Protein AF-A0A0H5CN24-F1 (afdb_monomer_lite)

Radius of gyration: 17.2 Å; chains: 1; bounding box: 58×34×49 Å

Structure (mmCIF, N/CA/C/O backbone):
data_AF-A0A0H5CN24-F1
#
_entry.id   AF-A0A0H5CN24-F1
#
loop_
_atom_site.group_PDB
_atom_site.id
_atom_site.type_symbol
_atom_site.label_atom_id
_atom_site.label_alt_id
_atom_site.label_comp_id
_atom_site.label_asym_id
_atom_site.label_entity_id
_atom_site.label_seq_id
_atom_site.pdbx_PDB_ins_code
_atom_site.Cartn_x
_atom_site.Cartn_y
_atom_site.Cartn_z
_atom_site.occupancy
_atom_site.B_iso_or_equiv
_atom_site.auth_seq_id
_atom_site.auth_comp_id
_atom_site.auth_asym_id
_atom_site.auth_atom_id
_atom_site.pdbx_PDB_model_num
ATOM 1 N N . MET A 1 1 ? -4.638 8.173 32.001 1.00 36.94 1 MET A N 1
ATOM 2 C CA . MET A 1 1 ? -4.309 8.689 30.655 1.00 36.94 1 MET A CA 1
ATOM 3 C C . MET A 1 1 ? -3.262 7.759 30.070 1.00 36.94 1 MET A C 1
ATOM 5 O O . MET A 1 1 ? -2.132 7.787 30.531 1.00 36.94 1 MET A O 1
ATOM 9 N N . THR A 1 2 ? -3.657 6.856 29.175 1.00 41.00 2 THR A N 1
ATOM 10 C CA . THR A 1 2 ? -2.776 5.811 28.628 1.00 41.00 2 THR A CA 1
ATOM 11 C C . THR A 1 2 ? -2.112 6.341 27.363 1.00 41.00 2 THR A C 1
ATOM 13 O O . THR A 1 2 ? -2.793 6.663 26.394 1.00 41.00 2 THR A O 1
ATOM 16 N N . THR A 1 3 ? -0.791 6.485 27.394 1.00 42.66 3 THR A N 1
ATOM 17 C CA . THR A 1 3 ? 0.044 6.787 26.230 1.00 42.66 3 THR A CA 1
ATOM 18 C C . THR A 1 3 ? -0.043 5.642 25.223 1.00 42.66 3 THR A C 1
ATOM 20 O O . THR A 1 3 ? 0.118 4.478 25.582 1.00 42.66 3 THR A O 1
ATOM 23 N N . ALA A 1 4 ? -0.340 5.977 23.967 1.00 48.22 4 ALA A N 1
ATOM 24 C CA . ALA A 1 4 ? -0.465 5.024 22.873 1.00 48.22 4 ALA A CA 1
ATOM 25 C C . ALA A 1 4 ? 0.848 4.252 22.662 1.00 48.22 4 ALA A C 1
ATOM 27 O O . ALA A 1 4 ? 1.916 4.842 22.495 1.00 48.22 4 ALA A O 1
ATOM 28 N N . SER A 1 5 ? 0.741 2.925 22.666 1.00 53.47 5 SER A N 1
ATOM 29 C CA . SER A 1 5 ? 1.813 1.966 22.405 1.00 53.47 5 SER A CA 1
ATOM 30 C C . SER A 1 5 ? 2.143 1.942 20.908 1.00 53.47 5 SER A C 1
ATOM 32 O O . SER A 1 5 ? 1.794 1.003 20.200 1.00 53.47 5 SER A O 1
ATOM 34 N N . SER A 1 6 ? 2.795 2.987 20.390 1.00 58.44 6 SER A N 1
ATOM 35 C CA . SER A 1 6 ? 3.198 3.059 18.974 1.00 58.44 6 SER A CA 1
ATOM 36 C C . SER A 1 6 ? 4.355 2.113 18.610 1.00 58.44 6 SER A C 1
ATOM 38 O O . SER A 1 6 ? 4.918 2.229 17.525 1.00 58.44 6 SER A O 1
ATOM 40 N N . SER A 1 7 ? 4.768 1.233 19.525 1.00 73.44 7 SER A N 1
ATOM 41 C CA . SER A 1 7 ? 5.882 0.294 19.376 1.00 73.44 7 SER A CA 1
ATOM 42 C C . SER A 1 7 ? 5.443 -1.160 19.177 1.00 73.44 7 SER A C 1
ATOM 44 O O . SER A 1 7 ? 6.302 -2.008 18.949 1.00 73.44 7 SER A O 1
ATOM 46 N N . ASP A 1 8 ? 4.145 -1.471 19.266 1.00 86.88 8 ASP A N 1
ATOM 47 C CA . ASP A 1 8 ? 3.656 -2.845 19.122 1.00 86.88 8 ASP A CA 1
ATOM 48 C C . ASP A 1 8 ? 3.446 -3.210 17.636 1.00 86.88 8 ASP A C 1
ATOM 50 O O . ASP A 1 8 ? 2.549 -2.652 16.991 1.00 86.88 8 ASP A O 1
ATOM 54 N N . PRO A 1 9 ? 4.214 -4.172 17.080 1.00 82.94 9 PRO A N 1
ATOM 55 C CA . PRO A 1 9 ? 4.120 -4.580 15.679 1.00 82.94 9 PRO A CA 1
ATOM 56 C C . PRO A 1 9 ? 2.827 -5.330 15.331 1.00 82.94 9 PRO A C 1
ATOM 58 O O . PRO A 1 9 ? 2.613 -5.673 14.167 1.00 82.94 9 PRO A O 1
ATOM 61 N N . SER A 1 10 ? 1.957 -5.611 16.300 1.00 87.44 10 SER A N 1
ATOM 62 C CA . SER A 1 10 ? 0.606 -6.113 16.048 1.00 87.44 10 SER A CA 1
ATOM 63 C C . SER A 1 10 ? -0.398 -5.004 15.713 1.00 87.44 10 SER A C 1
ATOM 65 O O . SER A 1 10 ? -1.514 -5.305 15.300 1.00 87.44 10 SER A O 1
ATOM 67 N N . THR A 1 11 ? -0.015 -3.729 15.840 1.00 92.69 11 THR A N 1
ATOM 68 C CA . THR A 1 11 ? -0.923 -2.588 15.661 1.00 92.69 11 THR A CA 1
ATOM 69 C C . THR A 1 11 ? -0.803 -1.949 14.281 1.00 92.69 11 THR A C 1
ATOM 71 O O . THR A 1 11 ? 0.272 -1.888 13.681 1.00 92.69 11 THR A O 1
ATOM 74 N N . VAL A 1 12 ? -1.917 -1.413 13.776 1.00 92.94 12 VAL A N 1
ATOM 75 C CA . VAL A 1 12 ? -1.935 -0.642 12.522 1.00 92.94 12 VAL A CA 1
ATOM 76 C C . VAL A 1 12 ? -1.092 0.632 12.646 1.00 92.94 12 VAL A C 1
ATOM 78 O O . VAL A 1 12 ? -0.368 0.975 11.713 1.00 92.94 12 VAL A O 1
ATOM 81 N N . ASP A 1 13 ? -1.122 1.296 13.804 1.00 92.38 13 ASP A N 1
ATOM 82 C CA . ASP A 1 13 ? -0.380 2.538 14.048 1.00 92.38 13 ASP A CA 1
ATOM 83 C C . ASP A 1 13 ? 1.138 2.364 13.924 1.00 92.38 13 ASP A C 1
ATOM 85 O O . ASP A 1 13 ? 1.797 3.212 13.314 1.00 92.38 13 ASP A O 1
ATOM 89 N N . PHE A 1 14 ? 1.690 1.256 14.433 1.00 93.94 14 PHE A N 1
ATOM 90 C CA . PHE A 1 14 ? 3.105 0.920 14.256 1.00 93.94 14 PHE A CA 1
ATOM 91 C C . PHE A 1 14 ? 3.474 0.839 12.770 1.00 93.94 14 PHE A C 1
ATOM 93 O O . PHE A 1 14 ? 4.436 1.461 12.320 1.00 93.94 14 PHE A O 1
ATOM 100 N N . TRP A 1 15 ? 2.680 0.126 11.970 1.00 96.19 15 TRP A N 1
ATOM 101 C CA . TRP A 1 15 ? 2.979 -0.056 10.549 1.00 96.19 15 TRP A CA 1
ATOM 102 C C . TRP A 1 15 ? 2.731 1.204 9.712 1.00 96.19 15 TRP A C 1
ATOM 104 O O . TRP A 1 15 ? 3.475 1.474 8.770 1.00 96.19 15 TRP A O 1
ATOM 114 N N . LEU A 1 16 ? 1.746 2.030 10.073 1.00 93.69 16 LEU A N 1
ATOM 115 C CA . LEU A 1 16 ? 1.574 3.360 9.484 1.00 93.69 16 LEU A CA 1
ATOM 116 C C . LEU A 1 16 ? 2.753 4.284 9.818 1.00 93.69 16 LEU A C 1
ATOM 118 O O . LEU A 1 16 ? 3.156 5.098 8.983 1.00 93.69 16 LEU A O 1
ATOM 122 N N . HIS A 1 17 ? 3.323 4.170 11.021 1.00 93.06 17 HIS A N 1
ATOM 123 C CA . HIS A 1 17 ? 4.557 4.865 11.379 1.00 93.06 17 HIS A CA 1
ATOM 124 C C . HIS A 1 17 ? 5.744 4.361 10.548 1.00 93.06 17 HIS A C 1
ATOM 126 O O . HIS A 1 17 ? 6.501 5.173 10.018 1.00 93.06 17 HIS A O 1
ATOM 132 N N . GLU A 1 18 ? 5.863 3.048 10.347 1.00 95.56 18 GLU A N 1
ATOM 133 C CA . GLU A 1 18 ? 6.890 2.448 9.489 1.00 95.56 18 GLU A CA 1
ATOM 134 C C . GLU A 1 18 ? 6.808 2.918 8.032 1.00 95.56 18 GLU A C 1
ATOM 136 O O . GLU A 1 18 ? 7.832 3.284 7.454 1.00 95.56 18 GLU A O 1
ATOM 141 N N . LEU A 1 19 ? 5.608 2.993 7.445 1.00 95.06 19 LEU A N 1
ATOM 142 C CA . LEU A 1 19 ? 5.418 3.558 6.103 1.00 95.06 19 LEU A CA 1
ATOM 143 C C . LEU A 1 19 ? 5.918 5.005 6.027 1.00 95.06 19 LEU A C 1
ATOM 145 O O . LEU A 1 19 ? 6.657 5.361 5.108 1.00 95.06 19 LEU A O 1
ATOM 149 N N . ARG A 1 20 ? 5.572 5.831 7.024 1.00 92.25 20 ARG A N 1
ATOM 150 C CA . ARG A 1 20 ? 6.049 7.220 7.094 1.00 92.25 20 ARG A CA 1
ATOM 151 C C . ARG A 1 20 ? 7.568 7.298 7.217 1.00 92.25 20 ARG A C 1
ATOM 153 O O . ARG A 1 20 ? 8.185 8.102 6.528 1.00 92.25 20 ARG A O 1
ATOM 160 N N . ARG A 1 21 ? 8.169 6.453 8.061 1.00 94.19 21 ARG A N 1
ATOM 161 C CA . ARG A 1 21 ? 9.627 6.353 8.234 1.00 94.19 21 ARG A CA 1
ATOM 162 C C . ARG A 1 21 ? 10.331 5.987 6.926 1.00 94.19 21 ARG A C 1
ATOM 164 O O . ARG A 1 21 ? 11.430 6.464 6.671 1.00 94.19 21 ARG A O 1
ATOM 171 N N . ARG A 1 22 ? 9.687 5.167 6.091 1.00 93.94 22 ARG A N 1
ATOM 172 C CA . ARG A 1 22 ? 10.165 4.775 4.758 1.00 93.94 22 ARG A CA 1
ATOM 173 C C . ARG A 1 22 ? 9.717 5.725 3.643 1.00 93.94 22 ARG A C 1
ATOM 175 O O . ARG A 1 22 ? 9.805 5.350 2.486 1.00 93.94 22 ARG A O 1
ATOM 182 N N . ASN A 1 23 ? 9.256 6.934 3.967 1.00 92.69 23 ASN A N 1
ATOM 183 C CA . ASN A 1 23 ? 8.880 7.986 3.015 1.00 92.69 23 ASN A CA 1
ATOM 184 C C . ASN A 1 23 ? 7.733 7.639 2.048 1.00 92.69 23 ASN A C 1
ATOM 186 O O . ASN A 1 23 ? 7.663 8.163 0.934 1.00 92.69 23 ASN A O 1
ATOM 190 N N . TRP A 1 24 ? 6.807 6.779 2.469 1.00 95.75 24 TRP A N 1
ATOM 191 C CA . TRP A 1 24 ? 5.562 6.578 1.733 1.00 95.75 24 TRP A CA 1
ATOM 192 C C . TRP A 1 24 ? 4.685 7.830 1.802 1.00 95.75 24 TRP A C 1
ATOM 194 O O . TRP A 1 24 ? 4.558 8.468 2.847 1.00 95.75 24 TRP A O 1
ATOM 204 N N . SER A 1 25 ? 4.010 8.143 0.698 1.00 93.69 25 SER A N 1
ATOM 205 C CA . SER A 1 25 ? 2.998 9.199 0.657 1.00 93.69 25 SER A CA 1
ATOM 206 C C . SER A 1 25 ? 1.692 8.682 1.246 1.00 93.69 25 SER A C 1
ATOM 208 O O . SER A 1 25 ? 1.177 7.675 0.770 1.00 93.69 25 SER A O 1
ATOM 210 N N . LEU A 1 26 ? 1.150 9.349 2.270 1.00 93.31 26 LEU A N 1
ATOM 211 C CA . LEU A 1 26 ? -0.110 8.953 2.906 1.00 93.31 26 LEU A CA 1
ATOM 212 C C . LEU A 1 26 ? -1.236 9.939 2.573 1.00 93.31 26 LEU A C 1
ATOM 214 O O . LEU A 1 26 ? -1.111 11.153 2.778 1.00 93.31 26 LEU A O 1
ATOM 218 N N . TYR A 1 27 ? -2.360 9.378 2.142 1.00 91.94 27 TYR A N 1
ATOM 219 C CA . TYR A 1 27 ? -3.615 10.053 1.846 1.00 91.94 27 TYR A CA 1
ATOM 220 C C . TYR A 1 27 ? -4.674 9.578 2.836 1.00 91.94 27 TYR A C 1
ATOM 222 O O . TYR A 1 27 ? -4.917 8.382 2.981 1.00 91.94 27 TYR A O 1
ATOM 230 N N . PHE A 1 28 ? -5.298 10.524 3.526 1.00 91.81 28 PHE A N 1
ATOM 231 C CA . PHE A 1 28 ? -6.367 10.260 4.483 1.00 91.81 28 PHE A CA 1
ATOM 232 C C . PHE A 1 28 ? -7.666 10.778 3.896 1.00 91.81 28 PHE A C 1
ATOM 234 O O . PHE A 1 28 ? -7.742 11.971 3.608 1.00 91.81 28 PHE A O 1
ATOM 241 N N . PHE A 1 29 ? -8.658 9.912 3.738 1.00 90.31 29 PHE A N 1
ATOM 242 C CA . PHE A 1 29 ? -9.958 10.239 3.166 1.00 90.31 29 PHE A CA 1
ATOM 243 C C . PHE A 1 29 ? -11.072 10.034 4.190 1.00 90.31 29 PHE A C 1
ATOM 245 O O . PHE A 1 29 ? -10.974 9.171 5.065 1.00 90.31 29 PHE A O 1
ATOM 252 N N . GLY A 1 30 ? -12.135 10.824 4.068 1.00 86.75 30 GLY A N 1
ATOM 253 C CA . GLY A 1 30 ? -13.291 10.789 4.963 1.00 86.75 30 GLY A CA 1
ATOM 254 C C . GLY A 1 30 ? -13.553 12.143 5.608 1.00 86.75 30 GLY A C 1
ATOM 255 O O . GLY A 1 30 ? -12.725 13.052 5.544 1.00 86.75 30 GLY A O 1
ATOM 256 N N . ARG A 1 31 ? -14.736 12.298 6.207 1.00 80.38 31 ARG A N 1
ATOM 257 C CA . ARG A 1 31 ? -15.200 13.607 6.706 1.00 80.38 31 ARG A CA 1
ATOM 258 C C . ARG A 1 31 ? -14.441 14.089 7.939 1.00 80.38 31 ARG A C 1
ATOM 260 O O . ARG A 1 31 ? -14.227 15.292 8.088 1.00 80.38 31 ARG A O 1
ATOM 267 N N . ASP A 1 32 ? -14.048 13.165 8.811 1.00 82.31 32 ASP A N 1
ATOM 268 C CA . ASP A 1 32 ? -13.308 13.461 10.035 1.00 82.31 32 ASP A CA 1
ATOM 269 C C . ASP A 1 32 ? -11.805 13.236 9.829 1.00 82.31 32 ASP A C 1
ATOM 271 O O . ASP A 1 32 ? -11.327 12.123 9.616 1.00 82.31 32 ASP A O 1
ATOM 275 N N . ARG A 1 33 ? -11.027 14.311 9.954 1.00 72.19 33 ARG A N 1
ATOM 276 C CA . ARG A 1 33 ? -9.566 14.264 9.834 1.00 72.19 33 ARG A CA 1
ATOM 277 C C . ARG A 1 33 ? -8.896 13.463 10.957 1.00 72.19 33 ARG A C 1
ATOM 279 O O . ARG A 1 33 ? -7.792 12.960 10.754 1.00 72.19 33 ARG A O 1
ATOM 286 N N . ALA A 1 34 ? -9.515 13.379 12.134 1.00 77.06 34 ALA A N 1
ATOM 287 C CA . ALA A 1 34 ? -9.011 12.593 13.258 1.00 77.06 34 ALA A CA 1
ATOM 288 C C . ALA A 1 34 ? -9.359 11.102 13.130 1.00 77.06 34 ALA A C 1
ATOM 290 O O . ALA A 1 34 ? -8.709 10.270 13.762 1.00 77.06 34 ALA A O 1
ATOM 291 N N . ARG A 1 35 ? -10.365 10.766 12.313 1.00 80.75 35 ARG A N 1
ATOM 292 C CA . ARG A 1 35 ? -10.872 9.407 12.096 1.00 80.75 35 ARG A CA 1
ATOM 293 C C . ARG A 1 35 ? -11.140 9.178 10.605 1.00 80.75 35 ARG A C 1
ATOM 295 O O . ARG A 1 35 ? -12.296 9.203 10.186 1.00 80.75 35 ARG A O 1
ATOM 302 N N . PRO A 1 36 ? -10.080 8.996 9.799 1.00 85.88 36 PRO A N 1
ATOM 303 C CA . PRO A 1 36 ? -10.230 8.738 8.373 1.00 85.88 36 PRO A CA 1
ATOM 304 C C . PRO A 1 36 ? -11.056 7.468 8.144 1.00 85.88 36 PRO A C 1
ATOM 306 O O . PRO A 1 36 ? -10.854 6.457 8.814 1.00 85.88 36 PRO A O 1
ATOM 309 N N . GLU A 1 37 ? -11.956 7.521 7.169 1.00 90.25 37 GLU A N 1
ATOM 310 C CA . GLU A 1 37 ? -12.737 6.369 6.704 1.00 90.25 37 GLU A CA 1
ATOM 311 C C . GLU A 1 37 ? -11.890 5.460 5.804 1.00 90.25 37 GLU A C 1
ATOM 313 O O . GLU A 1 37 ? -12.136 4.261 5.704 1.00 90.25 37 GLU A O 1
ATOM 318 N N . LEU A 1 38 ? -10.875 6.032 5.149 1.00 93.31 38 LEU A N 1
ATOM 319 C CA . LEU A 1 38 ? -9.948 5.307 4.293 1.00 93.31 38 LEU A CA 1
ATOM 320 C C . LEU A 1 38 ? -8.559 5.932 4.368 1.00 93.31 38 LEU A C 1
ATOM 322 O O . LEU A 1 38 ? -8.399 7.154 4.335 1.00 93.31 38 LEU A O 1
ATOM 326 N N . ILE A 1 39 ? -7.537 5.085 4.433 1.00 94.94 39 ILE A N 1
ATOM 327 C CA . ILE A 1 39 ? -6.139 5.505 4.340 1.00 94.94 39 ILE A CA 1
ATOM 328 C C . ILE A 1 39 ? -5.537 4.839 3.113 1.00 94.94 39 ILE A C 1
ATOM 330 O O . ILE A 1 39 ? -5.550 3.615 3.018 1.00 94.94 39 ILE A O 1
ATOM 334 N N . ALA A 1 40 ? -4.991 5.629 2.192 1.00 96.31 40 ALA A N 1
ATOM 335 C CA . ALA A 1 40 ? -4.146 5.107 1.129 1.00 96.31 40 ALA A CA 1
ATOM 336 C C . ALA A 1 40 ? -2.686 5.483 1.379 1.00 96.31 40 ALA A C 1
ATOM 338 O O . ALA A 1 40 ? -2.390 6.600 1.806 1.00 96.31 40 ALA A O 1
ATOM 339 N N . ALA A 1 41 ? -1.771 4.563 1.102 1.00 96.69 41 ALA A N 1
ATOM 340 C CA . ALA A 1 41 ? -0.340 4.820 1.119 1.00 96.69 41 ALA A CA 1
ATOM 341 C C . ALA A 1 41 ? 0.260 4.435 -0.230 1.00 96.69 41 ALA A C 1
ATOM 343 O O . ALA A 1 41 ? -0.068 3.378 -0.761 1.00 96.69 41 ALA A O 1
ATOM 344 N N . VAL A 1 42 ? 1.131 5.285 -0.770 1.00 96.62 42 VAL A N 1
ATOM 345 C CA . VAL A 1 42 ? 1.745 5.091 -2.086 1.00 96.62 42 VAL A CA 1
ATOM 346 C C . VAL A 1 42 ? 3.259 5.239 -1.999 1.00 96.62 42 VAL A C 1
ATOM 348 O O . VAL A 1 42 ? 3.770 6.220 -1.448 1.00 96.62 42 VAL A O 1
ATOM 351 N N . TRP A 1 43 ? 3.966 4.292 -2.604 1.00 95.75 43 TRP A N 1
ATOM 352 C CA . TRP A 1 43 ? 5.389 4.373 -2.891 1.00 95.75 43 TRP A CA 1
ATOM 353 C C . TRP A 1 43 ? 5.623 4.266 -4.391 1.00 95.75 43 TRP A C 1
ATOM 355 O O . TRP A 1 43 ? 5.260 3.279 -5.025 1.00 95.75 43 TRP A O 1
ATOM 365 N N . HIS A 1 44 ? 6.231 5.299 -4.963 1.00 93.31 44 HIS A N 1
ATOM 366 C CA . HIS A 1 44 ? 6.514 5.348 -6.391 1.00 93.31 44 HIS A CA 1
ATOM 367 C C . HIS A 1 44 ? 7.933 4.879 -6.686 1.00 93.31 44 HIS A C 1
ATOM 369 O O . HIS A 1 44 ? 8.908 5.495 -6.248 1.00 93.31 44 HIS A O 1
ATOM 375 N N . TRP A 1 45 ? 8.015 3.866 -7.533 1.00 92.50 45 TRP A N 1
ATOM 376 C CA . TRP A 1 45 ? 9.215 3.461 -8.246 1.00 92.50 45 TRP A CA 1
ATOM 377 C C . TRP A 1 45 ? 9.311 4.210 -9.587 1.00 92.50 45 TRP A C 1
ATOM 379 O O . TRP A 1 45 ? 8.384 4.934 -9.957 1.00 92.50 45 TRP A O 1
ATOM 389 N N . PRO A 1 46 ? 10.404 4.045 -10.355 1.00 89.19 46 PRO A N 1
ATOM 390 C CA . PRO A 1 46 ? 10.515 4.665 -11.676 1.00 89.19 46 PRO A CA 1
ATOM 391 C C . PRO A 1 46 ? 9.419 4.251 -12.678 1.00 89.19 46 PRO A C 1
ATOM 393 O O . PRO A 1 46 ? 9.005 5.083 -13.478 1.00 89.19 46 PRO A O 1
ATOM 396 N N . TYR A 1 47 ? 8.928 3.003 -12.623 1.00 88.56 47 TYR A N 1
ATOM 397 C CA . TYR A 1 47 ? 7.996 2.441 -13.624 1.00 88.56 47 TYR A CA 1
ATOM 398 C C . TYR A 1 47 ? 6.754 1.754 -13.035 1.00 88.56 47 TYR A C 1
ATOM 400 O O . TYR A 1 47 ? 5.954 1.168 -13.766 1.00 88.56 47 TYR A O 1
ATOM 408 N N . CYS A 1 48 ? 6.592 1.787 -11.716 1.00 93.88 48 CYS A N 1
ATOM 409 C CA . CYS A 1 48 ? 5.420 1.254 -11.033 1.00 93.88 48 CYS A CA 1
ATOM 410 C C . CYS A 1 48 ? 5.196 1.975 -9.703 1.00 93.88 48 CYS A C 1
ATOM 412 O O . CYS A 1 48 ? 6.033 2.754 -9.243 1.00 93.88 48 CYS A O 1
ATOM 414 N N . ALA A 1 49 ? 4.071 1.690 -9.063 1.00 95.75 49 ALA A N 1
ATOM 415 C CA . ALA A 1 49 ? 3.797 2.124 -7.706 1.00 95.75 49 ALA A CA 1
ATOM 416 C C . ALA A 1 49 ? 3.317 0.951 -6.861 1.00 95.75 49 ALA A C 1
ATOM 418 O O . ALA A 1 49 ? 2.519 0.138 -7.329 1.00 95.75 49 ALA A O 1
ATOM 419 N N . ASP A 1 50 ? 3.784 0.907 -5.617 1.00 97.44 50 ASP A N 1
ATOM 420 C CA . ASP A 1 50 ? 3.178 0.091 -4.577 1.00 97.44 50 ASP A CA 1
ATOM 421 C C . ASP A 1 50 ? 2.129 0.924 -3.859 1.00 97.44 50 ASP A C 1
ATOM 423 O O . ASP A 1 50 ? 2.367 2.078 -3.494 1.00 97.44 50 ASP A O 1
ATOM 427 N N . VAL A 1 51 ? 0.960 0.334 -3.668 1.00 98.00 51 VAL A N 1
ATOM 428 C CA . VAL A 1 51 ? -0.201 0.997 -3.095 1.00 98.00 51 VAL A CA 1
ATOM 429 C C . VAL A 1 51 ? -0.767 0.122 -1.996 1.00 98.00 51 VAL A C 1
ATOM 431 O O . VAL A 1 51 ? -0.864 -1.095 -2.138 1.00 98.00 51 VAL A O 1
ATOM 434 N N . VAL A 1 52 ? -1.171 0.755 -0.903 1.00 98.25 52 VAL A N 1
ATOM 435 C CA . VAL A 1 52 ? -1.966 0.150 0.162 1.00 98.25 52 VAL A CA 1
ATOM 436 C C . VAL A 1 52 ? -3.235 0.956 0.320 1.00 98.25 52 VAL A C 1
ATOM 438 O O . VAL A 1 52 ? -3.173 2.180 0.364 1.00 98.25 52 VAL A O 1
ATOM 441 N N . ILE A 1 53 ? -4.366 0.278 0.460 1.00 97.94 53 ILE A N 1
ATOM 442 C CA . ILE A 1 53 ? -5.653 0.866 0.816 1.00 97.94 53 ILE A CA 1
ATOM 443 C C . ILE A 1 53 ? -6.149 0.166 2.080 1.00 97.94 53 ILE A C 1
ATOM 445 O O . ILE A 1 53 ? -6.384 -1.042 2.082 1.00 97.94 53 ILE A O 1
ATOM 449 N N . LEU A 1 54 ? -6.321 0.935 3.151 1.00 96.88 54 LEU A N 1
ATOM 450 C CA . LEU A 1 54 ? -6.891 0.500 4.421 1.00 96.88 54 LEU A CA 1
ATOM 451 C C . LEU A 1 54 ? -8.309 1.060 4.530 1.00 96.88 54 LEU A C 1
ATOM 453 O O . LEU A 1 54 ? -8.478 2.280 4.577 1.00 96.88 54 LEU A O 1
ATOM 457 N N . ARG A 1 55 ? -9.316 0.183 4.570 1.00 94.38 55 ARG A N 1
ATOM 458 C CA . ARG A 1 55 ? -10.732 0.561 4.758 1.00 94.38 55 ARG A CA 1
ATOM 459 C C . ARG A 1 55 ? -11.201 0.282 6.181 1.00 94.38 55 ARG A C 1
ATOM 461 O O . ARG A 1 55 ? -12.032 0.994 6.723 1.00 94.38 55 ARG A O 1
ATOM 468 N N . SER A 1 56 ? -10.662 -0.769 6.789 1.00 93.81 56 SER A N 1
ATOM 469 C CA . SER A 1 56 ? -10.839 -1.100 8.202 1.00 93.81 56 SER A CA 1
ATOM 470 C C . SER A 1 56 ? -9.693 -2.003 8.668 1.00 93.81 56 SER A C 1
ATOM 472 O O . SER A 1 56 ? -8.864 -2.430 7.863 1.00 93.81 56 SER A O 1
ATOM 474 N N . GLU A 1 57 ? -9.647 -2.350 9.955 1.00 92.12 57 GLU A N 1
ATOM 475 C CA . GLU A 1 57 ? -8.663 -3.320 10.461 1.00 92.12 57 GLU A CA 1
ATOM 476 C C . GLU A 1 57 ? -8.811 -4.709 9.819 1.00 92.12 57 GLU A C 1
ATOM 478 O O . GLU A 1 57 ? -7.818 -5.417 9.647 1.00 92.12 57 GLU A O 1
ATOM 483 N N . GLY A 1 58 ? -10.034 -5.087 9.433 1.00 96.25 58 GLY A N 1
ATOM 484 C CA . GLY A 1 58 ? -10.345 -6.371 8.802 1.00 96.25 58 GLY A CA 1
ATOM 485 C C . GLY A 1 58 ? -10.309 -6.363 7.273 1.00 96.25 58 GLY A C 1
ATOM 486 O O . GLY A 1 58 ? -10.310 -7.435 6.675 1.00 96.25 58 GLY A O 1
ATOM 487 N N . ASP A 1 59 ? -10.268 -5.187 6.641 1.00 96.19 59 ASP A N 1
ATOM 488 C CA . ASP A 1 59 ? -10.331 -5.041 5.184 1.00 96.19 59 ASP A CA 1
ATOM 489 C C . ASP A 1 59 ? -9.286 -4.045 4.680 1.00 96.19 59 ASP A C 1
ATOM 491 O O . ASP A 1 59 ? -9.444 -2.820 4.760 1.00 96.19 59 ASP A O 1
ATOM 495 N N . ALA A 1 60 ? -8.207 -4.607 4.150 1.00 98.12 60 ALA A N 1
ATOM 496 C CA . ALA A 1 60 ? -7.134 -3.885 3.506 1.00 98.12 60 ALA A CA 1
ATOM 497 C C . ALA A 1 60 ? -6.652 -4.634 2.264 1.00 98.12 60 ALA A C 1
ATOM 499 O O . ALA A 1 60 ? -6.701 -5.863 2.191 1.00 98.12 60 ALA A O 1
ATOM 500 N N . ILE A 1 61 ? -6.150 -3.877 1.294 1.00 98.62 61 ILE A N 1
ATOM 501 C CA . ILE A 1 61 ? -5.511 -4.413 0.097 1.00 98.62 61 ILE A CA 1
ATOM 502 C C . ILE A 1 61 ? -4.202 -3.686 -0.169 1.00 98.62 61 ILE A C 1
ATOM 504 O O . ILE A 1 61 ? -4.105 -2.474 0.013 1.00 98.62 61 ILE A O 1
ATOM 508 N N . ALA A 1 62 ? -3.199 -4.431 -0.605 1.00 98.38 62 ALA A N 1
ATOM 509 C CA . ALA A 1 62 ? -1.981 -3.899 -1.171 1.00 98.38 62 ALA A CA 1
ATOM 510 C C . ALA A 1 62 ? -1.802 -4.447 -2.580 1.00 98.38 62 ALA A C 1
ATOM 512 O O . ALA A 1 62 ? -2.186 -5.581 -2.874 1.00 98.38 62 ALA A O 1
ATOM 513 N N . PHE A 1 63 ? -1.240 -3.634 -3.458 1.00 97.88 63 PHE A N 1
ATOM 514 C CA . PHE A 1 63 ? -0.983 -4.024 -4.830 1.00 97.88 63 PHE A CA 1
ATOM 515 C C . PHE A 1 63 ? 0.177 -3.235 -5.415 1.00 97.88 63 PHE A C 1
ATOM 517 O O . PHE A 1 63 ? 0.536 -2.169 -4.917 1.00 97.88 63 PHE A O 1
ATOM 524 N N . ARG A 1 64 ? 0.738 -3.763 -6.500 1.00 97.00 64 ARG A N 1
ATOM 525 C CA . ARG A 1 64 ? 1.686 -3.043 -7.345 1.00 97.00 64 ARG A CA 1
ATOM 526 C C . ARG A 1 64 ? 1.058 -2.829 -8.714 1.00 97.00 64 ARG A C 1
ATOM 528 O O . ARG A 1 64 ? 0.599 -3.780 -9.346 1.00 97.00 64 ARG A O 1
ATOM 535 N N . THR A 1 65 ? 1.024 -1.579 -9.158 1.00 95.81 65 THR A N 1
ATOM 536 C CA . THR A 1 65 ? 0.466 -1.166 -10.454 1.00 95.81 65 THR A CA 1
ATOM 537 C C . THR A 1 65 ? 1.571 -0.594 -11.340 1.00 95.81 65 THR A C 1
ATOM 539 O O . THR A 1 65 ? 2.408 0.164 -10.841 1.00 95.81 65 THR A O 1
ATOM 542 N N . PRO A 1 66 ? 1.629 -0.931 -12.640 1.00 93.75 66 PRO A N 1
ATOM 543 C CA . PRO A 1 66 ? 2.553 -0.282 -13.560 1.00 93.75 66 PRO A CA 1
ATOM 544 C C . PRO A 1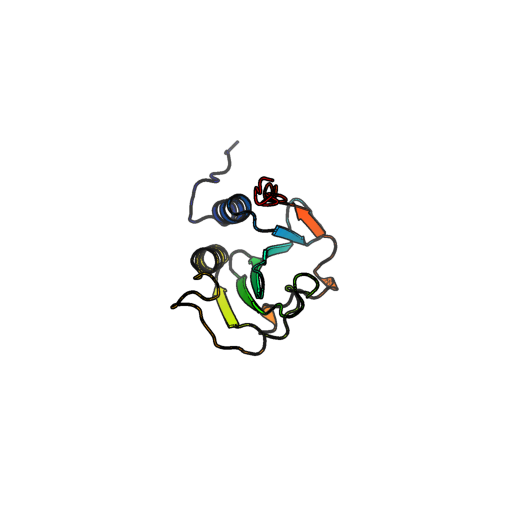 66 ? 2.195 1.201 -13.728 1.00 93.75 66 PRO A C 1
ATOM 546 O O . PRO A 1 66 ? 1.028 1.587 -13.681 1.00 93.75 66 PRO A O 1
ATOM 549 N N . THR A 1 67 ? 3.214 2.027 -13.945 1.00 92.44 67 THR A N 1
ATOM 550 C CA . THR A 1 67 ? 3.080 3.461 -14.231 1.00 92.44 67 THR A CA 1
ATOM 551 C C . THR A 1 67 ? 3.966 3.827 -15.430 1.00 92.44 67 THR A C 1
ATOM 553 O O . THR A 1 67 ? 4.952 4.551 -15.267 1.00 92.44 67 THR A O 1
ATOM 556 N N . PRO A 1 68 ? 3.688 3.292 -16.639 1.00 82.25 68 PRO A N 1
ATOM 557 C CA . PRO A 1 68 ? 4.545 3.472 -17.819 1.00 82.25 68 PRO A CA 1
ATOM 558 C C . PRO A 1 68 ? 4.714 4.942 -18.226 1.00 82.25 68 PRO A C 1
ATOM 560 O O . PRO A 1 68 ? 5.757 5.309 -18.756 1.00 82.25 68 PRO A O 1
ATOM 563 N N . ASN A 1 69 ? 3.724 5.784 -17.918 1.00 79.50 69 ASN A N 1
ATOM 564 C CA . ASN A 1 69 ? 3.742 7.223 -18.193 1.00 79.50 69 ASN A CA 1
ATOM 565 C C . ASN A 1 69 ? 4.203 8.056 -16.980 1.00 79.50 69 ASN A C 1
ATOM 567 O O . ASN A 1 69 ? 3.973 9.260 -16.923 1.00 79.50 69 ASN A O 1
ATOM 571 N N . GLY A 1 70 ? 4.838 7.425 -15.989 1.00 77.88 70 GLY A N 1
ATOM 572 C CA . GLY A 1 70 ? 5.341 8.098 -14.795 1.00 77.88 70 GLY A CA 1
ATOM 573 C C . GLY A 1 70 ? 4.263 8.418 -13.754 1.00 77.88 70 GLY A C 1
ATOM 574 O O . GLY A 1 70 ? 3.242 7.740 -13.646 1.00 77.88 70 GLY A O 1
ATOM 575 N N . ARG A 1 71 ? 4.530 9.437 -12.927 1.00 75.56 71 ARG A N 1
ATOM 576 C CA . ARG A 1 71 ? 3.776 9.737 -11.692 1.00 75.56 71 ARG A CA 1
ATOM 577 C C . ARG A 1 71 ? 2.398 10.372 -11.907 1.00 75.56 71 ARG A C 1
ATOM 579 O O . ARG A 1 71 ? 1.656 10.480 -10.939 1.00 75.56 71 ARG A O 1
ATOM 586 N N . ASP A 1 72 ? 2.054 10.750 -13.135 1.00 77.69 72 ASP A N 1
ATOM 587 C CA . ASP A 1 72 ? 0.772 11.398 -13.451 1.00 77.69 72 ASP A CA 1
ATOM 588 C C . ASP A 1 72 ? -0.398 10.403 -13.548 1.00 77.69 72 ASP A C 1
ATOM 590 O O . ASP A 1 72 ? -1.556 10.804 -13.653 1.00 77.69 72 ASP A O 1
ATOM 594 N N . MET A 1 73 ? -0.114 9.097 -13.504 1.00 86.38 73 MET A N 1
ATOM 595 C CA . MET A 1 73 ? -1.147 8.065 -13.502 1.00 86.38 73 MET A CA 1
ATOM 596 C C . MET A 1 73 ? -1.852 7.967 -12.148 1.00 86.38 73 MET A C 1
ATOM 598 O O . MET A 1 73 ? -1.219 7.974 -11.091 1.00 86.38 73 MET A O 1
ATOM 602 N N . ASP A 1 74 ? -3.172 7.798 -12.189 1.00 91.56 74 ASP A N 1
ATOM 603 C CA . ASP A 1 74 ? -3.984 7.603 -10.993 1.00 91.56 74 ASP A CA 1
ATOM 604 C C . ASP A 1 74 ? -3.822 6.184 -10.434 1.00 91.56 74 ASP A C 1
ATOM 606 O O . ASP A 1 74 ? -4.550 5.253 -10.770 1.00 91.56 74 ASP A O 1
ATOM 610 N N . VAL A 1 75 ? -2.854 6.019 -9.538 1.00 95.31 75 VAL A N 1
ATOM 611 C CA . VAL A 1 75 ? -2.561 4.731 -8.894 1.00 95.31 75 VAL A CA 1
ATOM 612 C C . VAL A 1 75 ? -3.653 4.268 -7.920 1.00 95.31 75 VAL A C 1
ATOM 614 O O . VAL A 1 75 ? -3.598 3.134 -7.449 1.00 95.31 75 VAL A O 1
ATOM 617 N N . LEU A 1 76 ? -4.633 5.124 -7.602 1.00 95.88 76 LEU A N 1
ATOM 618 C CA . LEU A 1 76 ? -5.801 4.775 -6.788 1.00 95.88 76 LEU A CA 1
ATOM 619 C C . LEU A 1 76 ? -7.009 4.358 -7.641 1.00 95.88 76 LEU A C 1
ATOM 621 O O . LEU A 1 76 ? -8.065 4.060 -7.083 1.00 95.88 76 LEU A O 1
ATOM 625 N N . ASP A 1 77 ? -6.877 4.334 -8.967 1.00 95.69 77 ASP A N 1
ATOM 626 C CA . ASP A 1 77 ? -7.831 3.724 -9.896 1.00 95.69 77 ASP A CA 1
ATOM 627 C C . ASP A 1 77 ? -7.085 2.923 -10.979 1.00 95.69 77 ASP A C 1
ATOM 629 O O . ASP A 1 77 ? -7.119 3.266 -12.162 1.00 95.69 77 ASP A O 1
ATOM 633 N N . PRO A 1 78 ? -6.326 1.881 -10.588 1.00 95.69 78 PRO A N 1
ATOM 634 C CA . PRO A 1 78 ? -5.518 1.135 -11.537 1.00 95.69 78 PRO A CA 1
ATOM 635 C C . PRO A 1 78 ? -6.399 0.325 -12.495 1.00 95.69 78 PRO A C 1
ATOM 637 O O . PRO A 1 78 ? -7.402 -0.283 -12.107 1.00 95.69 78 PRO A O 1
ATOM 640 N N . GLU A 1 79 ? -5.966 0.248 -13.750 1.00 94.38 79 GLU A N 1
ATOM 641 C CA . GLU A 1 79 ? -6.516 -0.695 -14.728 1.00 94.38 79 GLU A CA 1
ATOM 642 C C . GLU A 1 79 ? -5.862 -2.079 -14.589 1.00 94.38 79 GLU A C 1
ATOM 644 O O . GLU A 1 79 ? -6.535 -3.108 -14.670 1.00 94.38 79 GLU A O 1
ATOM 649 N N . TRP A 1 80 ? -4.557 -2.103 -14.300 1.00 94.88 80 TRP A N 1
ATOM 650 C CA . TRP A 1 80 ? -3.738 -3.311 -14.245 1.00 94.88 80 TRP A CA 1
ATOM 651 C C . TRP A 1 80 ? -2.911 -3.370 -12.962 1.00 94.88 80 TRP A C 1
ATOM 653 O O . TRP A 1 80 ? -2.483 -2.348 -12.438 1.00 94.88 80 TRP A O 1
ATOM 663 N N . VAL A 1 81 ? -2.630 -4.577 -12.482 1.00 95.94 81 VAL A N 1
ATOM 664 C CA . VAL A 1 81 ? -1.733 -4.835 -11.346 1.00 95.94 81 VAL A CA 1
ATOM 665 C C . VAL A 1 81 ? -0.816 -6.006 -11.669 1.00 95.94 81 VAL A C 1
ATOM 667 O O . VAL A 1 81 ? -1.189 -6.884 -12.445 1.00 95.94 81 VAL A O 1
ATOM 670 N N . ASN A 1 82 ? 0.387 -6.033 -11.091 1.00 92.88 82 ASN A N 1
ATOM 671 C CA . ASN A 1 82 ? 1.305 -7.172 -11.212 1.00 92.88 82 ASN A CA 1
ATOM 672 C C . ASN A 1 82 ? 1.474 -7.994 -9.922 1.00 92.88 82 ASN A C 1
ATOM 674 O O . ASN A 1 82 ? 2.127 -9.038 -9.904 1.00 92.88 82 ASN A O 1
ATOM 678 N N . TRP A 1 83 ? 0.857 -7.517 -8.843 1.00 95.31 83 TRP A N 1
ATOM 679 C CA . TRP A 1 83 ? 0.745 -8.188 -7.560 1.00 95.31 83 TRP A CA 1
ATOM 680 C C . TRP A 1 83 ? -0.442 -7.606 -6.794 1.00 95.31 83 TRP A C 1
ATOM 682 O O . TRP A 1 83 ? -0.671 -6.398 -6.847 1.00 95.31 83 TRP A O 1
ATOM 692 N N . VAL A 1 84 ? -1.168 -8.460 -6.072 1.00 96.56 84 VAL A N 1
ATOM 693 C CA . VAL A 1 84 ? -2.285 -8.103 -5.189 1.00 96.56 84 VAL A CA 1
ATOM 694 C C . VAL A 1 84 ? -2.226 -8.979 -3.943 1.00 96.56 84 VAL A C 1
ATOM 696 O O . VAL A 1 84 ? -1.999 -10.186 -4.031 1.00 96.56 84 VAL A O 1
ATOM 699 N N . TYR A 1 85 ? -2.495 -8.380 -2.789 1.00 97.19 85 TYR A N 1
ATOM 700 C CA . TYR A 1 85 ? -2.662 -9.073 -1.519 1.00 97.19 85 TYR A CA 1
ATOM 701 C C . TYR A 1 85 ? -3.750 -8.394 -0.689 1.00 97.19 85 TYR A C 1
ATOM 703 O O . TYR A 1 85 ? -3.673 -7.196 -0.429 1.00 97.19 85 TYR A O 1
ATOM 711 N N . ARG A 1 86 ? -4.759 -9.156 -0.254 1.00 97.50 86 ARG A N 1
ATOM 712 C CA . ARG A 1 86 ? -5.877 -8.659 0.559 1.00 97.50 86 ARG A CA 1
ATOM 713 C C . ARG A 1 86 ? -5.969 -9.443 1.860 1.00 97.50 86 ARG A C 1
ATOM 715 O O . ARG A 1 86 ? -6.052 -10.669 1.831 1.00 97.50 86 ARG A O 1
ATOM 722 N N . HIS A 1 87 ? -5.976 -8.737 2.984 1.00 97.94 87 HIS A N 1
ATOM 723 C CA . HIS A 1 87 ? -6.128 -9.318 4.316 1.00 97.94 87 HIS A CA 1
ATOM 724 C C . HIS A 1 87 ? -6.531 -8.227 5.324 1.00 97.94 87 HIS A C 1
ATOM 726 O O . HIS A 1 87 ? -6.843 -7.097 4.957 1.00 97.94 87 HIS A O 1
ATOM 732 N N . THR A 1 88 ? -6.459 -8.537 6.617 1.00 97.75 88 THR A N 1
ATOM 733 C CA . THR A 1 88 ? -6.406 -7.535 7.690 1.00 97.75 88 THR A CA 1
ATOM 734 C C . THR A 1 88 ? -5.312 -6.488 7.440 1.00 97.75 88 THR A C 1
ATOM 736 O O . THR A 1 88 ? -4.294 -6.757 6.788 1.00 97.75 88 THR A O 1
ATOM 739 N N . ALA A 1 89 ? -5.498 -5.291 7.996 1.00 97.25 89 ALA A N 1
ATOM 740 C CA . ALA A 1 89 ? -4.610 -4.147 7.801 1.00 97.25 89 ALA A CA 1
ATOM 741 C C . ALA A 1 89 ? -3.148 -4.463 8.147 1.00 97.25 89 ALA A C 1
ATOM 743 O O . ALA A 1 89 ? -2.255 -4.206 7.346 1.00 97.25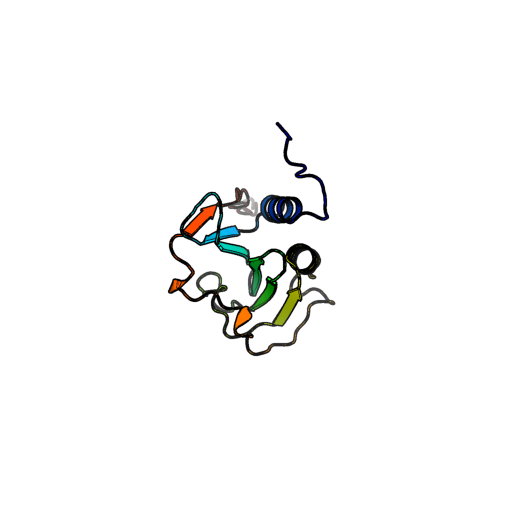 89 ALA A O 1
ATOM 744 N N . VAL A 1 90 ? -2.903 -5.094 9.298 1.00 97.62 90 VAL A N 1
ATOM 745 C CA . VAL A 1 90 ? -1.549 -5.445 9.762 1.00 97.62 90 VAL A CA 1
ATOM 746 C C . VAL A 1 90 ? -0.841 -6.384 8.787 1.00 97.62 90 VAL A C 1
ATOM 748 O O . VAL A 1 90 ? 0.302 -6.137 8.411 1.00 97.62 90 VAL A O 1
ATOM 751 N N . TRP A 1 91 ? -1.507 -7.449 8.340 1.00 98.00 91 TRP A N 1
ATOM 752 C CA . TRP A 1 91 ? -0.905 -8.405 7.406 1.00 98.00 91 TRP A CA 1
ATOM 753 C C . TRP A 1 91 ? -0.674 -7.795 6.028 1.00 98.00 91 TRP A C 1
ATOM 755 O O . TRP A 1 91 ? 0.367 -8.033 5.424 1.00 98.00 91 TRP A O 1
ATOM 765 N N . THR A 1 92 ? -1.598 -6.956 5.567 1.00 98.50 92 THR A N 1
ATOM 766 C CA . THR A 1 92 ? -1.471 -6.238 4.296 1.00 98.50 92 THR A CA 1
ATOM 767 C C . THR A 1 92 ? -0.291 -5.262 4.309 1.00 98.50 92 THR A C 1
ATOM 769 O O . THR A 1 92 ? 0.521 -5.255 3.384 1.00 98.50 92 THR A O 1
ATOM 772 N N . LEU A 1 93 ? -0.141 -4.489 5.390 1.00 98.12 93 LEU A N 1
ATOM 773 C CA . LEU A 1 93 ? 0.988 -3.578 5.592 1.00 98.12 93 LEU A CA 1
ATOM 774 C C . LEU A 1 93 ? 2.320 -4.326 5.695 1.00 98.12 93 LEU A C 1
ATOM 776 O O . LEU A 1 93 ? 3.326 -3.881 5.151 1.00 98.12 93 LEU A O 1
ATOM 780 N N . ARG A 1 94 ? 2.339 -5.486 6.355 1.00 97.38 94 ARG A N 1
ATOM 781 C CA . ARG A 1 94 ? 3.530 -6.342 6.389 1.00 97.38 94 ARG A CA 1
ATOM 782 C C . ARG A 1 94 ? 3.892 -6.840 4.998 1.00 97.38 94 ARG A C 1
ATOM 784 O O . ARG A 1 94 ? 5.043 -6.700 4.605 1.00 97.38 94 ARG A O 1
ATOM 791 N N . ALA A 1 95 ? 2.917 -7.372 4.261 1.00 97.00 95 ALA A N 1
ATOM 792 C CA . ALA A 1 95 ? 3.138 -7.969 2.950 1.00 97.00 95 ALA A CA 1
ATOM 793 C C . ALA A 1 95 ? 3.813 -6.983 1.989 1.00 97.00 95 ALA A C 1
ATOM 795 O O . ALA A 1 95 ? 4.852 -7.304 1.415 1.00 97.00 95 ALA A O 1
ATOM 796 N N . VAL A 1 96 ? 3.283 -5.762 1.882 1.00 96.88 96 VAL A N 1
ATOM 797 C CA . VAL A 1 96 ? 3.825 -4.741 0.973 1.00 96.88 96 VAL A CA 1
ATOM 798 C C . VAL A 1 96 ? 5.198 -4.216 1.414 1.00 96.88 96 VAL A C 1
ATOM 800 O O . VAL A 1 96 ? 6.056 -3.974 0.576 1.00 96.88 96 VAL A O 1
ATOM 803 N N . LEU A 1 97 ? 5.456 -4.097 2.723 1.00 96.19 97 LEU A N 1
ATOM 804 C CA . LEU A 1 97 ? 6.748 -3.642 3.257 1.00 96.19 97 LEU A CA 1
ATOM 805 C C . LE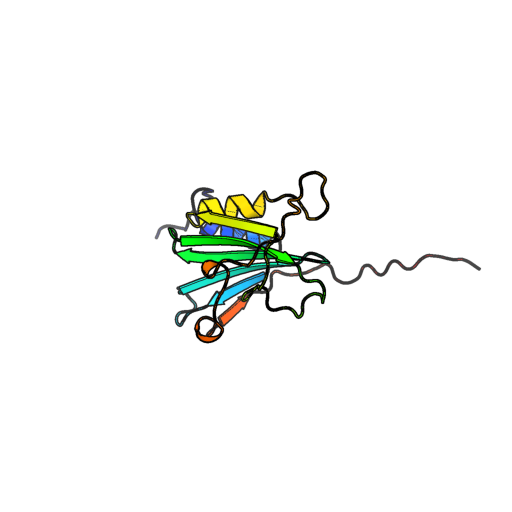U A 1 97 ? 7.863 -4.688 3.127 1.00 96.19 97 LEU A C 1
ATOM 807 O O . LEU A 1 97 ? 9.036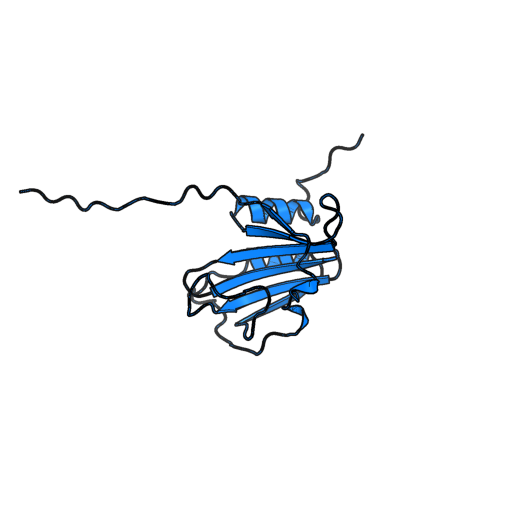 -4.356 3.326 1.00 96.19 97 LEU A O 1
ATOM 811 N N . THR A 1 98 ? 7.488 -5.935 2.840 1.00 94.38 98 THR A N 1
ATOM 812 C CA . THR A 1 98 ? 8.387 -7.057 2.537 1.00 94.38 98 THR A CA 1
ATOM 813 C C . THR A 1 98 ? 8.380 -7.441 1.059 1.00 94.38 98 THR A C 1
ATOM 815 O O . THR A 1 98 ? 9.053 -8.398 0.679 1.00 94.38 98 THR A O 1
ATOM 818 N N . LEU A 1 99 ? 7.609 -6.732 0.229 1.00 93.31 99 LEU A N 1
ATOM 819 C CA . LEU A 1 99 ? 7.558 -6.981 -1.203 1.00 93.31 99 LEU A CA 1
ATOM 820 C C . LEU A 1 99 ? 8.925 -6.669 -1.808 1.00 93.31 99 LEU A C 1
ATOM 822 O O . LEU A 1 99 ? 9.512 -5.627 -1.527 1.00 93.31 99 LEU A O 1
ATOM 826 N N . ALA A 1 100 ? 9.427 -7.574 -2.645 1.00 91.62 100 ALA A N 1
ATOM 827 C CA . ALA A 1 100 ? 10.701 -7.368 -3.309 1.00 91.62 100 ALA A CA 1
ATOM 828 C C . ALA A 1 100 ? 10.647 -6.142 -4.238 1.00 91.62 100 ALA A C 1
ATOM 830 O O . ALA A 1 100 ? 9.636 -5.882 -4.910 1.00 91.62 100 ALA A O 1
ATOM 831 N N . ASP A 1 101 ? 11.759 -5.416 -4.309 1.00 91.50 101 ASP A N 1
ATOM 832 C CA . ASP A 1 101 ? 11.917 -4.278 -5.208 1.00 91.50 101 ASP A CA 1
ATOM 833 C C . ASP A 1 101 ? 11.616 -4.688 -6.661 1.00 91.50 101 ASP A C 1
ATOM 835 O O . ASP A 1 101 ? 11.914 -5.824 -7.074 1.00 91.50 101 ASP A O 1
ATOM 839 N N . PRO A 1 102 ? 11.004 -3.798 -7.461 1.00 88.06 102 PRO A N 1
ATOM 840 C CA . PRO A 1 102 ? 10.750 -4.080 -8.866 1.00 88.06 102 PRO A CA 1
ATOM 841 C C . PRO A 1 102 ? 12.072 -4.305 -9.609 1.00 88.06 102 PRO A C 1
ATOM 843 O O . PRO A 1 102 ? 13.051 -3.597 -9.394 1.00 88.06 102 PRO A O 1
ATOM 846 N N . GLY A 1 103 ? 12.099 -5.306 -10.491 1.00 82.62 103 GLY A N 1
ATOM 847 C CA . GLY A 1 103 ? 13.302 -5.685 -11.241 1.00 82.62 103 GLY A CA 1
ATOM 848 C C . GLY A 1 103 ? 14.288 -6.574 -10.476 1.00 82.62 103 GLY A C 1
ATOM 849 O O . GLY A 1 103 ? 15.269 -7.023 -11.064 1.00 82.62 103 GLY A O 1
ATOM 850 N N . SER A 1 104 ? 14.035 -6.882 -9.200 1.00 83.88 104 SER A N 1
ATOM 851 C CA . SER A 1 104 ? 14.785 -7.931 -8.502 1.00 83.88 104 SER A CA 1
ATOM 852 C C . SER A 1 104 ? 14.507 -9.317 -9.119 1.00 83.88 104 SER A C 1
ATOM 854 O O . SER A 1 104 ? 13.437 -9.524 -9.693 1.00 83.88 104 SER A O 1
ATOM 856 N N . PRO A 1 105 ? 15.411 -10.307 -8.973 1.00 77.81 105 PRO A N 1
ATOM 857 C CA . PRO A 1 105 ? 15.188 -11.667 -9.484 1.00 77.81 105 PRO A CA 1
ATOM 858 C C . PRO A 1 105 ? 13.917 -12.345 -8.949 1.00 77.81 105 PRO A C 1
ATOM 860 O O . PRO A 1 105 ? 13.384 -13.248 -9.584 1.00 77.81 105 PRO A O 1
ATOM 863 N N . ASN A 1 106 ? 13.426 -11.891 -7.792 1.00 72.19 106 ASN A N 1
ATOM 864 C CA . ASN A 1 106 ? 12.214 -12.393 -7.148 1.00 72.19 106 ASN A CA 1
ATOM 865 C C . ASN A 1 106 ? 10.979 -11.522 -7.446 1.00 72.19 106 ASN A C 1
ATOM 867 O O . ASN A 1 106 ? 9.931 -11.712 -6.827 1.00 72.19 106 ASN A O 1
ATOM 871 N N . ALA A 1 107 ? 11.088 -10.534 -8.341 1.00 74.44 107 ALA A N 1
ATOM 872 C CA . ALA A 1 107 ? 9.973 -9.673 -8.697 1.00 74.44 107 ALA A CA 1
ATOM 873 C C . ALA A 1 107 ? 8.912 -10.460 -9.476 1.00 74.44 107 ALA A C 1
ATOM 875 O O . ALA A 1 107 ? 9.205 -11.186 -10.425 1.00 74.44 107 ALA A O 1
ATOM 876 N N . LEU A 1 108 ? 7.652 -10.277 -9.089 1.00 69.12 108 LEU A N 1
ATOM 877 C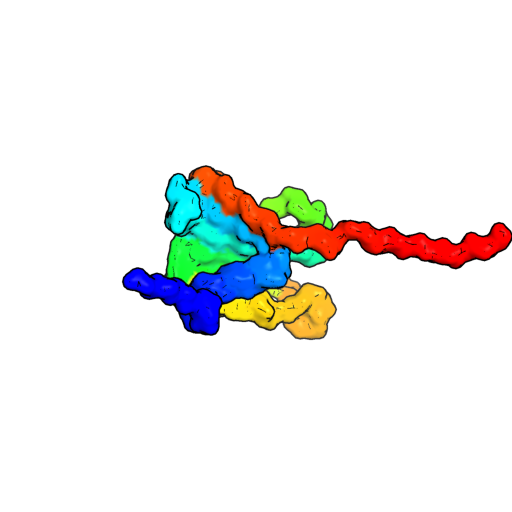 CA . LEU A 1 108 ? 6.519 -10.858 -9.796 1.00 69.12 108 LEU A CA 1
ATOM 878 C C . LEU A 1 108 ? 6.273 -10.090 -11.100 1.00 69.12 108 LEU A C 1
ATOM 880 O O . LEU A 1 108 ? 6.158 -8.864 -11.097 1.00 69.12 108 LEU A O 1
ATOM 884 N N . LEU A 1 109 ? 6.196 -10.824 -12.213 1.00 70.81 109 LEU A N 1
ATOM 885 C CA . LEU A 1 109 ? 6.067 -10.271 -13.569 1.00 70.81 109 LEU A CA 1
ATOM 886 C C . LEU A 1 109 ? 4.680 -10.505 -14.199 1.00 70.81 109 LEU A C 1
ATOM 888 O O . LEU A 1 109 ? 4.498 -10.279 -15.392 1.00 70.81 109 LEU A O 1
ATOM 892 N N . HIS A 1 110 ? 3.689 -10.956 -13.428 1.00 81.56 110 HIS A N 1
ATOM 893 C CA . HIS A 1 110 ? 2.371 -11.308 -13.962 1.00 81.56 110 HIS A CA 1
ATOM 894 C C . HIS A 1 110 ? 1.426 -10.116 -13.989 1.00 81.56 110 HIS A C 1
ATOM 896 O O . HIS A 1 110 ? 0.916 -9.744 -12.945 1.00 81.56 110 HIS A O 1
ATOM 902 N N . LEU A 1 111 ? 1.129 -9.566 -15.167 1.00 90.44 111 LEU A N 1
ATOM 903 C CA . LEU A 1 111 ? 0.110 -8.527 -15.315 1.00 90.44 111 LEU A CA 1
ATOM 904 C C . LEU A 1 111 ? -1.303 -9.135 -15.315 1.00 90.44 111 LEU A C 1
ATOM 906 O O . LEU A 1 111 ? -1.572 -10.084 -16.049 1.00 90.44 111 LEU A O 1
ATOM 910 N N . MET A 1 112 ? -2.209 -8.572 -14.519 1.00 94.56 112 MET A N 1
ATOM 911 C CA . MET A 1 112 ? -3.621 -8.958 -14.461 1.00 94.56 112 MET A CA 1
ATOM 912 C C . MET A 1 112 ? -4.522 -7.734 -14.315 1.00 94.56 112 MET A C 1
ATOM 914 O O . MET A 1 112 ? -4.077 -6.686 -13.840 1.00 94.56 112 MET A O 1
ATOM 918 N N . ALA A 1 113 ? -5.784 -7.863 -14.729 1.00 96.50 113 ALA A N 1
ATOM 919 C CA . ALA A 1 113 ? -6.770 -6.803 -14.549 1.00 96.50 113 ALA A CA 1
ATOM 920 C C . ALA A 1 113 ? -6.911 -6.490 -13.056 1.00 96.50 113 ALA A C 1
ATOM 922 O O . ALA A 1 113 ? -7.000 -7.407 -12.233 1.00 96.50 113 ALA A O 1
ATOM 923 N N . ALA A 1 114 ? -6.910 -5.206 -12.707 1.00 96.62 114 ALA A N 1
ATOM 924 C CA . ALA A 1 114 ? -7.034 -4.787 -11.323 1.00 96.62 114 ALA A CA 1
ATOM 925 C C . ALA A 1 114 ? -8.411 -5.192 -10.767 1.00 96.62 114 ALA A C 1
ATOM 927 O O . ALA A 1 114 ? -9.439 -4.798 -11.330 1.00 96.62 114 ALA A O 1
ATOM 928 N N . PRO A 1 115 ? -8.464 -5.946 -9.655 1.00 96.44 115 PRO A N 1
ATOM 929 C CA . PRO A 1 115 ? -9.713 -6.188 -8.946 1.00 96.44 115 PRO A CA 1
ATOM 930 C C . PRO A 1 115 ? -10.374 -4.874 -8.513 1.00 96.44 115 PRO A C 1
ATOM 932 O O . PRO A 1 115 ? -9.687 -3.916 -8.162 1.00 96.44 115 PRO A O 1
ATOM 935 N N . GLU A 1 116 ? -11.707 -4.833 -8.441 1.00 95.12 116 GLU A N 1
ATOM 936 C CA . GLU A 1 116 ? -12.438 -3.616 -8.043 1.00 95.12 116 GLU A CA 1
ATOM 937 C C . GLU A 1 116 ? -12.009 -3.073 -6.673 1.00 95.12 116 GLU A C 1
ATOM 939 O O . GLU A 1 116 ? -11.983 -1.864 -6.455 1.00 95.12 116 GLU A O 1
ATOM 944 N N . CYS A 1 117 ? -11.606 -3.951 -5.750 1.00 95.19 117 CYS A N 1
ATOM 945 C CA . CYS A 1 117 ? -11.144 -3.548 -4.425 1.00 95.19 117 CYS A CA 1
ATOM 946 C C . CYS A 1 117 ? -9.839 -2.729 -4.439 1.00 95.19 117 CYS A C 1
ATOM 948 O O . CYS A 1 117 ? -9.594 -2.005 -3.469 1.00 95.19 117 CYS A O 1
ATOM 950 N N . CYS A 1 118 ? -9.055 -2.774 -5.526 1.00 97.06 118 CYS A N 1
ATOM 951 C CA . CYS A 1 118 ? -7.879 -1.924 -5.749 1.00 97.06 118 CYS A CA 1
ATOM 952 C C . CYS A 1 118 ? -8.234 -0.462 -6.049 1.00 97.06 118 CYS A C 1
ATOM 954 O O . CYS A 1 118 ? -7.346 0.387 -6.054 1.00 97.06 118 CYS A O 1
ATOM 956 N N . ARG A 1 119 ? -9.510 -0.154 -6.307 1.00 95.81 119 ARG A N 1
ATOM 957 C CA . ARG A 1 119 ? -9.955 1.184 -6.691 1.00 95.81 119 ARG A CA 1
ATOM 958 C C . ARG A 1 119 ? -10.483 1.956 -5.489 1.00 95.81 119 ARG A C 1
ATOM 960 O O . ARG A 1 119 ? -11.225 1.440 -4.649 1.00 95.81 119 ARG A O 1
ATOM 967 N N . VAL A 1 120 ? -10.138 3.232 -5.419 1.00 93.19 120 VAL A N 1
ATOM 968 C CA . VAL A 1 120 ? -10.799 4.227 -4.574 1.00 93.19 120 VAL A CA 1
ATOM 969 C C . VAL A 1 120 ? -11.491 5.195 -5.526 1.00 93.19 120 VAL A C 1
ATOM 971 O O . VAL A 1 120 ? -10.809 6.040 -6.093 1.00 93.19 120 VAL A O 1
ATOM 974 N N . PRO A 1 121 ? -12.809 5.099 -5.751 1.00 88.12 121 PRO A N 1
ATOM 975 C CA . PRO A 1 121 ? -13.514 6.017 -6.641 1.00 88.12 121 PRO A CA 1
ATOM 976 C C . PRO A 1 121 ? -13.322 7.486 -6.223 1.00 88.12 121 PRO A C 1
ATOM 978 O O . PRO A 1 121 ? -13.277 7.758 -5.019 1.00 88.12 121 PRO A O 1
ATOM 981 N N . PRO A 1 122 ? -13.265 8.452 -7.162 1.00 85.81 122 PRO A N 1
ATOM 982 C CA . PRO A 1 122 ? -13.062 9.874 -6.853 1.00 85.81 122 PRO A CA 1
ATOM 983 C C . PRO A 1 122 ? -14.019 10.442 -5.795 1.00 85.81 122 PRO A C 1
ATOM 985 O O . PRO A 1 122 ? -13.647 11.325 -5.023 1.00 85.81 122 PRO A O 1
ATOM 988 N N . GLU A 1 123 ? -15.232 9.899 -5.721 1.00 84.31 123 GLU A N 1
ATOM 989 C CA . GLU A 1 123 ? -16.275 10.296 -4.770 1.00 84.31 123 GLU A CA 1
ATOM 990 C C . GLU A 1 123 ? -15.918 9.940 -3.320 1.00 84.31 123 GLU A C 1
ATOM 992 O O . GLU A 1 123 ? -16.255 10.674 -2.396 1.00 84.31 123 GLU A O 1
ATOM 997 N N . GLN A 1 124 ? -15.151 8.862 -3.122 1.00 82.12 124 GLN A N 1
ATOM 998 C CA . GLN A 1 124 ? -14.617 8.451 -1.819 1.00 82.12 124 GLN A CA 1
ATOM 999 C C . GLN A 1 124 ? -13.336 9.209 -1.449 1.00 82.12 124 GLN A C 1
ATOM 1001 O O . GLN A 1 124 ? -12.879 9.136 -0.312 1.00 82.12 124 GLN A O 1
ATOM 1006 N N . ARG A 1 125 ? -12.739 9.951 -2.394 1.00 82.38 125 ARG A N 1
ATOM 1007 C CA . ARG A 1 125 ? -11.471 10.665 -2.189 1.00 82.38 125 ARG A CA 1
ATOM 1008 C C . ARG A 1 125 ? -11.640 12.071 -1.615 1.00 82.38 125 ARG A C 1
ATOM 1010 O O . ARG A 1 125 ? -10.67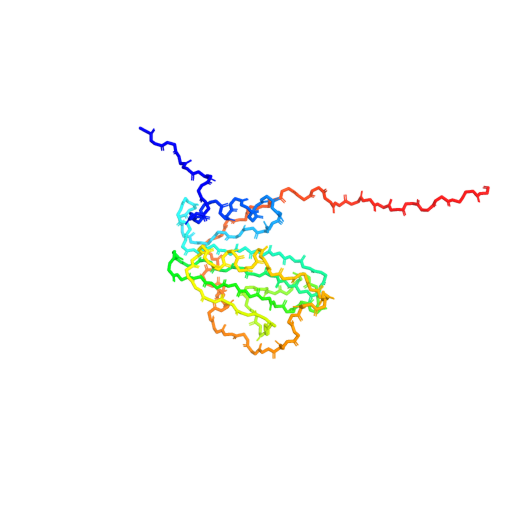9 12.842 -1.583 1.00 82.38 125 ARG A O 1
ATOM 1017 N N . ARG A 1 126 ? -12.849 12.457 -1.205 1.00 74.88 126 ARG A N 1
ATOM 1018 C CA . ARG A 1 126 ? -13.138 13.805 -0.709 1.00 74.88 126 ARG A CA 1
ATOM 1019 C C . ARG A 1 126 ? -13.900 13.758 0.621 1.00 74.88 126 ARG A C 1
ATOM 1021 O O . ARG A 1 126 ? -14.873 13.019 0.721 1.00 74.88 126 ARG A O 1
ATOM 1028 N N . PRO A 1 127 ? -13.529 14.594 1.607 1.00 61.84 127 PRO A N 1
ATOM 1029 C CA . PRO A 1 127 ? -12.325 15.428 1.651 1.00 61.84 127 PRO A CA 1
ATOM 1030 C C . PRO A 1 127 ? -11.066 14.574 1.901 1.00 61.84 127 PRO A C 1
ATOM 1032 O O . PRO A 1 127 ? -11.167 13.473 2.440 1.00 61.84 127 PRO A O 1
ATOM 1035 N N . PHE A 1 128 ? -9.884 15.069 1.503 1.00 60.53 128 PHE A N 1
ATOM 1036 C CA . PHE A 1 128 ? -8.615 14.396 1.801 1.00 60.53 128 PHE A CA 1
ATOM 1037 C C . PHE A 1 128 ? -7.609 15.301 2.504 1.00 60.53 128 PHE A C 1
ATOM 1039 O O . PHE A 1 128 ? -7.522 16.498 2.239 1.00 60.53 128 PHE A O 1
ATOM 1046 N N . THR A 1 129 ? -6.822 14.712 3.402 1.00 66.12 129 THR A N 1
ATOM 1047 C CA . THR A 1 129 ? -5.603 15.322 3.942 1.00 66.12 129 THR A CA 1
ATOM 1048 C C . THR A 1 129 ? -4.400 14.602 3.350 1.00 66.12 129 THR A C 1
ATOM 1050 O O . THR A 1 129 ? -4.265 13.389 3.507 1.00 66.12 129 THR A O 1
ATOM 1053 N N . PHE A 1 130 ? -3.499 15.353 2.722 1.00 68.44 130 PHE A N 1
ATOM 1054 C CA . PHE A 1 130 ? -2.184 14.866 2.314 1.00 68.44 130 PHE A CA 1
ATOM 1055 C C . PHE A 1 130 ? -1.161 15.153 3.414 1.00 68.44 130 PHE A C 1
ATOM 1057 O O . PHE A 1 130 ? -1.112 16.264 3.949 1.00 68.44 130 PHE A O 1
ATOM 1064 N N . ARG A 1 131 ? -0.346 14.158 3.770 1.00 61.22 131 ARG A N 1
ATOM 1065 C CA . ARG A 1 131 ? 0.824 14.364 4.632 1.00 61.22 131 ARG A CA 1
ATOM 1066 C C . ARG A 1 131 ? 2.079 13.977 3.851 1.00 61.22 131 ARG A C 1
ATOM 1068 O O . ARG A 1 131 ? 2.361 12.782 3.767 1.00 61.22 131 ARG A O 1
ATOM 1075 N N . PRO A 1 132 ? 2.828 14.952 3.303 1.00 57.16 132 PRO A N 1
ATOM 1076 C CA . PRO A 1 132 ? 4.126 14.655 2.726 1.00 57.16 132 PRO A CA 1
ATOM 1077 C C . PRO A 1 132 ? 5.059 14.169 3.837 1.00 57.16 132 PRO A C 1
ATOM 1079 O O . PRO A 1 132 ? 5.178 14.802 4.887 1.00 57.16 132 PRO A O 1
ATOM 1082 N N . THR A 1 133 ? 5.713 13.037 3.616 1.00 53.09 133 THR A N 1
ATOM 1083 C CA . THR A 1 133 ? 6.893 12.635 4.384 1.00 53.09 133 THR A CA 1
ATOM 1084 C C . THR A 1 133 ? 8.090 13.385 3.811 1.00 53.09 133 THR A C 1
ATOM 1086 O O . THR A 1 133 ? 8.254 13.412 2.591 1.00 53.09 133 THR A O 1
ATOM 1089 N N . SER A 1 134 ? 8.876 14.054 4.659 1.00 44.59 134 SER A N 1
ATOM 1090 C CA . SER A 1 134 ? 9.990 14.907 4.229 1.00 44.59 134 SER A CA 1
ATOM 1091 C C . SER A 1 134 ? 10.912 14.178 3.253 1.00 44.59 134 SER A C 1
ATOM 1093 O O . SER A 1 134 ? 11.603 13.232 3.618 1.00 44.59 134 SER A O 1
ATOM 1095 N N . ASN A 1 135 ? 10.926 14.648 2.009 1.00 40.50 135 ASN A N 1
ATOM 1096 C CA . ASN A 1 135 ? 11.710 14.079 0.928 1.00 40.50 135 ASN A CA 1
ATOM 1097 C C . ASN A 1 135 ? 13.002 14.896 0.763 1.00 40.50 135 ASN A C 1
ATOM 1099 O O . ASN A 1 135 ? 13.093 15.755 -0.110 1.00 40.50 135 ASN A O 1
ATOM 1103 N N . SER A 1 136 ? 14.005 14.659 1.610 1.00 40.78 136 SER A N 1
ATOM 1104 C CA . SER A 1 136 ? 15.359 15.197 1.399 1.00 40.78 136 SER A CA 1
ATOM 1105 C C . SER A 1 136 ? 16.147 14.274 0.468 1.00 40.78 136 SER A C 1
ATOM 1107 O O . SER A 1 136 ? 17.162 13.705 0.852 1.00 40.78 136 SER A O 1
ATOM 1109 N N . HIS A 1 137 ? 15.654 14.074 -0.753 1.00 37.00 137 HIS A N 1
ATOM 1110 C CA . HIS A 1 137 ? 16.447 13.468 -1.823 1.00 37.00 137 HIS A CA 1
ATOM 1111 C C . HIS A 1 137 ? 16.078 14.093 -3.172 1.00 37.00 137 HIS A C 1
ATOM 1113 O O . HIS A 1 137 ? 15.681 13.424 -4.122 1.00 37.00 137 HIS A O 1
ATOM 1119 N N . ALA A 1 138 ? 16.182 15.420 -3.231 1.00 36.66 138 ALA A N 1
ATOM 1120 C CA . ALA A 1 138 ? 16.238 16.171 -4.473 1.00 36.66 138 ALA A CA 1
ATOM 1121 C C . ALA A 1 138 ? 17.573 16.933 -4.512 1.00 36.66 138 ALA A C 1
ATOM 1123 O O . ALA A 1 138 ? 17.872 17.706 -3.607 1.00 36.66 138 ALA A O 1
ATOM 1124 N N . LEU A 1 139 ? 18.335 16.675 -5.580 1.00 36.94 139 LEU A N 1
ATOM 1125 C CA . LEU A 1 139 ? 19.640 17.226 -5.963 1.00 36.94 139 LEU A CA 1
ATOM 1126 C C . LEU A 1 139 ? 20.871 16.757 -5.161 1.00 36.94 139 LEU A C 1
ATOM 1128 O O . LEU A 1 139 ? 21.466 17.504 -4.394 1.00 36.94 139 LEU A O 1
ATOM 1132 N N . GLN A 1 140 ? 21.392 15.581 -5.518 1.00 34.38 140 GLN A N 1
ATOM 1133 C CA . GLN A 1 140 ? 22.801 15.541 -5.921 1.00 34.38 140 GLN A CA 1
ATOM 1134 C C . GLN A 1 140 ? 22.844 15.535 -7.448 1.00 34.38 140 GLN A C 1
ATOM 1136 O O . GLN A 1 140 ? 22.703 14.505 -8.102 1.00 34.38 140 GLN A O 1
ATOM 1141 N N . VAL A 1 141 ? 22.993 16.731 -8.015 1.00 39.91 141 VAL A N 1
ATOM 1142 C CA . VAL A 1 141 ? 23.549 16.881 -9.356 1.00 39.91 141 VAL A CA 1
ATOM 1143 C C . VAL A 1 141 ? 24.997 16.421 -9.239 1.00 39.91 141 VAL A C 1
ATOM 1145 O O . VAL A 1 141 ? 25.812 17.081 -8.599 1.00 39.91 141 VAL A O 1
ATOM 1148 N N . ASN A 1 142 ? 25.299 15.253 -9.801 1.00 35.09 142 ASN A N 1
ATOM 1149 C CA . ASN A 1 142 ? 26.672 14.869 -10.089 1.00 35.09 142 ASN A CA 1
ATOM 1150 C C . ASN A 1 142 ? 27.201 15.864 -11.125 1.00 35.09 142 ASN A C 1
ATOM 1152 O O . ASN A 1 142 ? 26.882 15.757 -12.306 1.00 35.09 142 ASN A O 1
ATOM 1156 N N . THR A 1 143 ? 27.983 16.843 -10.682 1.00 43.06 143 THR A N 1
ATOM 1157 C CA . THR A 1 143 ? 28.889 17.574 -11.567 1.00 43.06 143 THR A CA 1
ATOM 1158 C C . THR A 1 143 ? 30.084 16.657 -11.825 1.00 43.06 143 THR A C 1
ATOM 1160 O O . THR A 1 143 ? 30.818 16.369 -10.876 1.00 43.06 143 THR A O 1
ATOM 1163 N N . PRO A 1 144 ? 30.323 16.170 -13.055 1.00 42.50 144 PRO A N 1
ATOM 1164 C CA . PRO A 1 144 ? 31.594 15.548 -13.365 1.00 42.50 144 PRO A CA 1
ATOM 1165 C C . PRO A 1 144 ? 32.654 16.647 -13.433 1.00 42.50 144 PRO A C 1
ATOM 1167 O O . PRO A 1 144 ? 32.510 17.629 -14.160 1.00 42.50 144 PRO A O 1
ATOM 1170 N N . GLY A 1 145 ? 33.718 16.477 -12.654 1.00 42.31 145 GLY A N 1
ATOM 1171 C CA . GLY A 1 145 ? 34.934 17.256 -12.813 1.00 42.31 145 GLY A CA 1
ATOM 1172 C C . GLY A 1 145 ? 35.605 16.971 -14.159 1.00 42.31 145 GLY A C 1
ATOM 1173 O O . GLY A 1 145 ? 35.706 15.826 -14.591 1.00 42.31 145 GLY A O 1
ATOM 1174 N N . GLY A 1 146 ? 36.096 18.038 -14.778 1.00 35.56 146 GLY A N 1
ATOM 1175 C CA . GLY A 1 146 ? 37.074 18.063 -15.864 1.00 35.56 146 GLY A CA 1
ATOM 1176 C C . GLY A 1 146 ? 37.494 19.525 -16.003 1.00 35.56 146 GLY A C 1
ATOM 1177 O O . GLY A 1 146 ? 36.697 20.340 -16.443 1.00 35.56 146 GLY A O 1
ATOM 1178 N N . MET A 1 147 ? 38.567 19.983 -15.353 1.00 41.47 147 MET A N 1
ATOM 1179 C CA . MET A 1 147 ? 39.947 19.909 -15.850 1.00 41.47 147 MET A CA 1
ATOM 1180 C C . MET A 1 147 ? 40.049 20.192 -17.350 1.00 41.47 147 MET A C 1
ATOM 1182 O O . MET A 1 147 ? 39.989 19.279 -18.171 1.00 41.47 147 MET A O 1
ATOM 1186 N N . SER A 1 148 ? 40.258 21.463 -17.681 1.00 48.53 148 SER A N 1
ATOM 1187 C CA . SER A 1 148 ? 41.381 21.938 -18.501 1.00 48.53 148 SER A CA 1
ATOM 1188 C C . SER A 1 148 ? 41.632 23.407 -18.182 1.00 48.53 148 SER A C 1
ATOM 1190 O O . SER A 1 148 ? 40.630 24.137 -18.022 1.00 48.53 148 SER A O 1
#

pLDDT: mean 82.71, std 19.09, range [34.38, 98.62]

Foldseek 3Di:
DDDDPCPDLVDLSVLVVVLLVVFWKKKFFDDDPVDGQKIKTWDDDAFKIWIKIDRDQFWIKIFIATDNVGDPDDQQAGQKTQDMDIGGSSVRSVCSVPQDDPPPPPHRDDIDGDDPSSHDPPVRRPPMDIDGRDDPPDDPPPDDDDDD

Secondary structure (DSSP, 8-state):
-----TT-TTSHHHHHHHHHHTT-EEEEESS-TTS-SEEEEEEE-SSEEEEEEESSSS-EEEEEEE-TTGGGS-TTS-SEESEEEEE-HHHHHHHHHTSPPTTSTT-----EEPPGGG---GGGG-SEEEE------S----------

Sequence (148 aa):
MTTASSSDPSTVDFWLHELRRRNWSLYFFGRDRARPELIAAVWHWPYCADVVILRSEGDAIAFRTPTPNGRDMDVLDPEWVNWVYRHTAVWTLRAVLTLADPGSPNALLHLMAAPECCRVPPEQRRPFTFRPTSNSHALQVNTPGGMS